Protein AF-A0AAW6Q6P1-F1 (afdb_monomer_lite)

Secondary structure (DSSP, 8-state):
--HHHHHHHHHHHHHHTT--HHHHHHHHT-S-HHHHHHHHHHHHHHHGGGHHHHHHHHHT-

Sequence (61 aa):
MSLHGFRHTYTSLLFESGINIKEIQKQLGHSKVEMTLNVYTHLSRNNNNNIGSKFDNYLNN

Foldseek 3Di:
DDPVVVLLVVLVVCVVVVHDLVVNCVVVVPPDSVVSVVSVVVVVVVVVVCPVVVVVVVVVD

Structure (mmCIF, N/CA/C/O backbone):
data_AF-A0AAW6Q6P1-F1
#
_entry.id   AF-A0AAW6Q6P1-F1
#
loop_
_atom_site.group_PDB
_atom_site.id
_atom_site.type_symbol
_atom_site.label_atom_id
_atom_site.label_alt_id
_atom_site.label_comp_id
_atom_site.label_asym_id
_atom_site.label_entity_id
_atom_site.label_seq_id
_atom_site.pdbx_PDB_ins_code
_atom_site.Cartn_x
_atom_site.Cartn_y
_atom_site.Cartn_z
_atom_site.occupancy
_atom_site.B_iso_or_equiv
_atom_site.auth_seq_id
_atom_site.auth_comp_id
_atom_si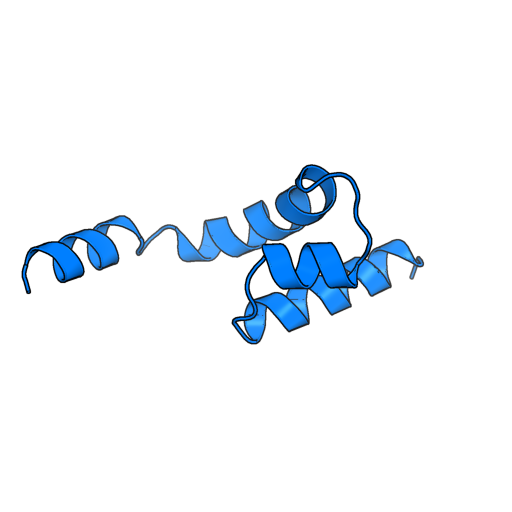te.auth_asym_id
_atom_site.auth_atom_id
_atom_site.pdbx_PDB_model_num
ATOM 1 N N . MET A 1 1 ? 15.811 -10.244 -12.131 1.00 53.97 1 MET A N 1
ATOM 2 C CA . MET A 1 1 ? 15.094 -9.244 -11.312 1.00 53.97 1 MET A CA 1
ATOM 3 C C . MET A 1 1 ? 14.342 -8.324 -12.265 1.00 53.97 1 MET A C 1
ATOM 5 O O . MET A 1 1 ? 14.994 -7.607 -13.009 1.00 53.97 1 MET A O 1
ATOM 9 N N . SER A 1 2 ? 13.015 -8.414 -12.364 1.00 78.00 2 SER A N 1
ATOM 10 C CA . SER A 1 2 ? 12.247 -7.520 -13.248 1.00 78.00 2 SER A CA 1
ATOM 11 C C . SER A 1 2 ? 11.843 -6.244 -12.503 1.00 78.00 2 SER A C 1
ATOM 13 O O . SER A 1 2 ? 11.823 -6.225 -11.271 1.00 78.00 2 SER A O 1
ATOM 15 N N . LEU A 1 3 ? 11.467 -5.192 -13.238 1.00 72.12 3 LEU A N 1
ATOM 16 C CA . LEU A 1 3 ? 10.907 -3.950 -12.678 1.00 72.12 3 LEU A CA 1
ATOM 17 C C . LEU A 1 3 ? 9.724 -4.224 -11.721 1.00 72.12 3 LEU A C 1
ATOM 19 O O . LEU A 1 3 ? 9.511 -3.510 -10.743 1.00 72.12 3 LEU A O 1
ATOM 23 N N . HIS A 1 4 ? 8.987 -5.307 -11.983 1.00 70.25 4 HIS A N 1
ATOM 24 C CA . HIS A 1 4 ? 7.901 -5.793 -11.142 1.00 70.25 4 HIS A CA 1
ATOM 25 C C . HIS A 1 4 ? 8.400 -6.307 -9.783 1.00 70.25 4 HIS A C 1
ATOM 27 O O . HIS A 1 4 ? 7.814 -5.972 -8.760 1.00 70.25 4 HIS A O 1
ATOM 33 N N . GLY A 1 5 ? 9.527 -7.027 -9.747 1.00 71.50 5 GLY A N 1
ATOM 34 C CA . GLY A 1 5 ? 10.154 -7.482 -8.502 1.00 71.50 5 GLY A CA 1
ATOM 35 C C . GLY A 1 5 ? 10.591 -6.325 -7.600 1.00 71.50 5 GLY A C 1
ATOM 36 O O . GLY A 1 5 ? 10.353 -6.360 -6.398 1.00 71.50 5 GLY A O 1
ATOM 37 N N . PHE A 1 6 ? 11.138 -5.253 -8.181 1.00 77.88 6 PHE A N 1
ATOM 38 C CA . PHE A 1 6 ? 11.514 -4.059 -7.418 1.00 77.88 6 PHE A CA 1
ATOM 39 C C . PHE A 1 6 ? 10.291 -3.333 -6.842 1.00 77.88 6 PHE A C 1
ATOM 41 O O . PHE A 1 6 ? 10.281 -2.975 -5.664 1.00 77.88 6 PHE A O 1
ATOM 48 N N . ARG A 1 7 ? 9.221 -3.176 -7.642 1.00 76.06 7 ARG A N 1
ATOM 49 C CA . ARG A 1 7 ? 7.938 -2.651 -7.143 1.00 76.06 7 ARG A CA 1
ATOM 50 C C . ARG A 1 7 ? 7.388 -3.518 -6.014 1.00 76.06 7 ARG A C 1
ATOM 52 O O . ARG A 1 7 ? 6.936 -2.959 -5.024 1.00 76.06 7 ARG A 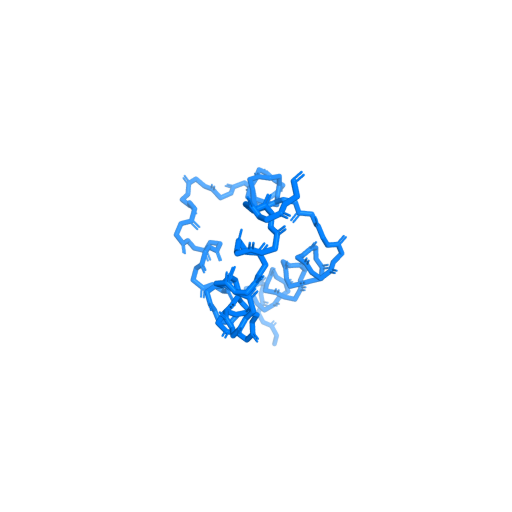O 1
ATOM 59 N N . HIS A 1 8 ? 7.467 -4.842 -6.124 1.00 75.12 8 HIS A N 1
ATOM 60 C CA . HIS A 1 8 ? 7.052 -5.765 -5.066 1.00 75.12 8 HIS A CA 1
ATOM 61 C C . HIS A 1 8 ? 7.815 -5.532 -3.757 1.00 75.12 8 HIS A C 1
ATOM 63 O O . HIS A 1 8 ? 7.185 -5.302 -2.730 1.00 75.12 8 HIS A O 1
ATOM 69 N N . THR A 1 9 ? 9.150 -5.512 -3.792 1.00 80.31 9 THR A N 1
ATOM 70 C CA . THR A 1 9 ? 9.973 -5.290 -2.592 1.00 80.31 9 THR A CA 1
ATOM 71 C C . THR A 1 9 ? 9.716 -3.922 -1.960 1.00 80.31 9 THR A C 1
ATOM 73 O O . THR A 1 9 ? 9.529 -3.832 -0.751 1.00 80.31 9 THR A O 1
ATOM 76 N N . TYR A 1 10 ? 9.648 -2.862 -2.769 1.00 82.81 10 TYR A N 1
ATOM 77 C CA . TYR A 1 10 ? 9.358 -1.506 -2.291 1.00 82.81 10 TYR A CA 1
ATOM 78 C C . TYR A 1 10 ? 8.004 -1.426 -1.575 1.00 82.81 10 TYR A C 1
ATOM 80 O O . TYR A 1 10 ? 7.876 -0.861 -0.493 1.00 82.81 10 TYR A O 1
ATOM 88 N N . THR A 1 11 ? 6.998 -2.059 -2.167 1.00 77.12 11 THR A N 1
ATOM 89 C CA . THR A 1 11 ? 5.631 -2.117 -1.654 1.00 77.12 11 THR A CA 1
ATOM 90 C C . THR A 1 11 ? 5.550 -2.881 -0.326 1.00 77.12 11 THR A C 1
ATOM 92 O O . THR A 1 11 ? 4.901 -2.411 0.610 1.00 77.12 11 THR A O 1
ATOM 95 N N . SER A 1 12 ? 6.246 -4.019 -0.215 1.00 77.00 12 SER A N 1
ATOM 96 C CA . SER A 1 12 ? 6.366 -4.785 1.033 1.00 77.00 12 SER A CA 1
ATOM 97 C C . SER A 1 12 ? 7.012 -3.965 2.152 1.00 77.00 12 SER A C 1
ATOM 99 O O . SER A 1 12 ? 6.493 -3.953 3.263 1.00 77.00 12 SER A O 1
ATOM 101 N N . LEU A 1 13 ? 8.076 -3.215 1.849 1.00 82.31 13 LEU A N 1
ATOM 102 C CA . LEU A 1 13 ? 8.786 -2.397 2.836 1.00 82.31 13 LEU A CA 1
ATOM 103 C C . LEU A 1 13 ? 7.910 -1.261 3.392 1.00 82.31 13 LEU A C 1
ATOM 105 O O . LEU A 1 13 ? 7.868 -1.027 4.598 1.00 82.31 13 LEU A O 1
ATOM 109 N N . LEU A 1 14 ? 7.166 -0.572 2.518 1.00 81.25 14 LEU A N 1
ATOM 110 C CA . LEU A 1 14 ? 6.243 0.488 2.938 1.00 81.25 14 LEU A CA 1
ATOM 111 C C . LEU A 1 14 ? 5.120 -0.058 3.830 1.00 81.25 14 LEU A C 1
ATOM 113 O O . LEU A 1 14 ? 4.722 0.592 4.796 1.00 81.25 14 LEU A O 1
ATOM 117 N N . PHE A 1 15 ? 4.632 -1.264 3.542 1.00 74.88 15 PHE A N 1
ATOM 118 C CA . PHE A 1 15 ? 3.634 -1.919 4.382 1.00 74.88 15 PHE A CA 1
ATOM 119 C C . PHE A 1 15 ? 4.180 -2.282 5.763 1.00 74.88 15 PHE A C 1
ATOM 121 O O . PHE A 1 15 ? 3.535 -1.990 6.768 1.00 74.88 15 PHE A O 1
ATOM 128 N N . GLU A 1 16 ? 5.370 -2.883 5.823 1.00 77.94 16 GLU A N 1
ATOM 129 C CA . GLU A 1 16 ? 6.022 -3.226 7.092 1.00 77.94 16 GLU A CA 1
ATOM 130 C C . GLU A 1 16 ? 6.314 -1.986 7.941 1.00 77.94 16 GLU A C 1
ATOM 132 O O . GLU A 1 16 ? 6.224 -2.043 9.164 1.00 77.94 16 GLU A O 1
ATOM 137 N N . SER A 1 17 ? 6.560 -0.837 7.304 1.00 82.25 17 SER A N 1
ATOM 138 C CA . SER A 1 17 ? 6.696 0.450 7.996 1.00 82.25 17 SER A CA 1
ATOM 139 C C . SER A 1 17 ? 5.375 1.033 8.530 1.00 82.25 17 SER A C 1
ATOM 141 O O . SER A 1 17 ? 5.380 2.090 9.156 1.00 82.25 17 SER A O 1
ATOM 143 N N . GLY A 1 18 ? 4.240 0.361 8.305 1.00 78.81 18 GLY A N 1
ATOM 144 C CA . GLY A 1 18 ? 2.927 0.750 8.827 1.00 78.81 18 GLY A CA 1
ATOM 145 C C . GLY A 1 18 ? 2.195 1.812 8.002 1.00 78.81 18 GLY A C 1
ATOM 146 O O . GLY A 1 18 ? 1.199 2.371 8.465 1.00 78.81 18 GLY A O 1
ATOM 147 N N . ILE A 1 19 ? 2.655 2.102 6.781 1.00 81.25 19 ILE A N 1
ATOM 148 C CA . ILE A 1 19 ? 2.021 3.094 5.906 1.00 81.25 19 ILE A CA 1
ATOM 149 C C . ILE A 1 19 ? 0.688 2.552 5.375 1.00 81.25 19 ILE A C 1
ATOM 151 O O . ILE A 1 19 ? 0.555 1.388 4.991 1.00 81.25 19 ILE A O 1
ATOM 155 N N . ASN A 1 20 ? -0.320 3.425 5.328 1.00 79.50 20 ASN A N 1
ATOM 156 C CA . ASN A 1 20 ? 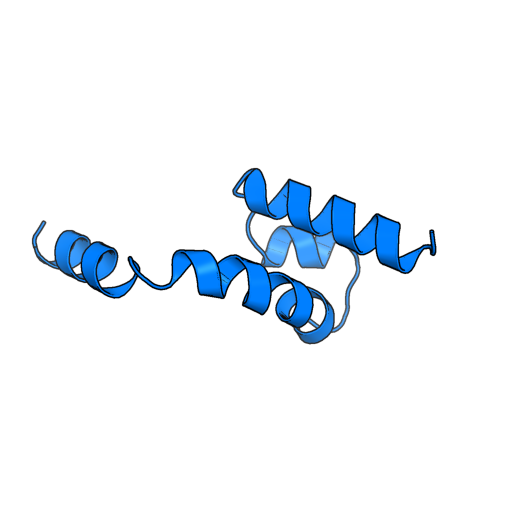-1.651 3.085 4.842 1.00 79.50 20 ASN A CA 1
ATOM 157 C C . ASN A 1 20 ? -1.629 2.666 3.360 1.00 79.50 20 ASN A C 1
ATOM 159 O O . ASN A 1 20 ? -1.025 3.319 2.512 1.00 79.50 20 ASN A O 1
ATOM 163 N N . ILE A 1 21 ? -2.382 1.618 3.031 1.00 74.56 21 ILE A N 1
ATOM 164 C CA . ILE A 1 21 ? -2.516 1.077 1.675 1.00 74.56 21 ILE A CA 1
ATOM 165 C C . ILE A 1 21 ? -2.935 2.116 0.623 1.00 74.56 21 ILE A C 1
ATOM 167 O O . ILE A 1 21 ? -2.449 2.064 -0.506 1.00 74.56 21 ILE A O 1
ATOM 171 N N . LYS A 1 22 ? -3.796 3.079 0.976 1.00 76.06 22 LYS A N 1
ATOM 172 C CA . LYS A 1 22 ? -4.220 4.154 0.065 1.00 76.06 22 LYS A CA 1
ATOM 173 C C . LYS A 1 22 ? -3.074 5.105 -0.267 1.00 76.06 22 LYS A C 1
ATOM 175 O O . LYS A 1 22 ? -2.956 5.531 -1.413 1.00 76.06 22 LYS A O 1
ATOM 180 N N . GLU A 1 23 ? -2.217 5.392 0.710 1.00 81.06 23 GLU A N 1
ATOM 181 C CA . GLU A 1 23 ? -1.035 6.234 0.514 1.00 81.06 23 GLU A CA 1
ATOM 182 C C . GLU A 1 23 ? -0.033 5.523 -0.399 1.00 81.06 23 GLU A C 1
ATOM 184 O O . GLU A 1 23 ? 0.412 6.093 -1.393 1.00 81.06 23 GLU A O 1
ATOM 189 N N . ILE A 1 24 ? 0.227 4.232 -0.158 1.00 79.56 24 ILE A N 1
ATOM 190 C CA . ILE A 1 24 ? 1.136 3.443 -1.002 1.00 79.56 24 ILE A CA 1
ATOM 191 C C . ILE A 1 24 ? 0.592 3.308 -2.431 1.00 79.56 24 ILE A C 1
ATOM 193 O O . ILE A 1 24 ? 1.332 3.456 -3.403 1.00 79.56 24 ILE A O 1
ATOM 197 N N . GLN A 1 25 ? -0.714 3.084 -2.588 1.00 78.94 25 GLN A N 1
ATOM 198 C CA . GLN A 1 25 ? -1.360 3.039 -3.900 1.00 78.94 25 GLN A CA 1
ATOM 199 C C . GLN A 1 25 ? -1.183 4.359 -4.665 1.00 78.94 25 GLN A C 1
ATOM 201 O O . GLN A 1 25 ? -0.865 4.336 -5.858 1.00 78.94 25 GLN A O 1
ATOM 206 N N . LYS A 1 26 ? -1.368 5.496 -3.985 1.00 81.62 26 LYS A N 1
ATOM 207 C CA . LYS A 1 26 ? -1.174 6.835 -4.552 1.00 81.62 26 LYS A CA 1
ATOM 208 C C . LYS A 1 26 ? 0.285 7.055 -4.960 1.00 81.62 26 LYS A C 1
ATOM 210 O O . LYS A 1 26 ? 0.530 7.548 -6.057 1.00 81.62 26 LYS A O 1
ATOM 215 N N . GLN A 1 27 ? 1.237 6.612 -4.137 1.00 81.06 27 GLN A N 1
ATOM 216 C CA . GLN A 1 27 ? 2.678 6.679 -4.411 1.00 81.06 27 GLN A CA 1
ATOM 217 C C . GLN A 1 27 ? 3.084 5.877 -5.658 1.00 81.06 27 GLN A C 1
ATOM 219 O O . GLN A 1 27 ? 3.932 6.303 -6.437 1.00 81.06 27 GLN A O 1
ATOM 224 N N . LEU A 1 28 ? 2.470 4.707 -5.858 1.00 77.00 28 LEU A N 1
ATOM 225 C CA . LEU A 1 28 ? 2.759 3.797 -6.973 1.00 77.00 28 LEU A CA 1
ATOM 226 C C . LEU A 1 28 ? 2.051 4.181 -8.282 1.00 77.00 28 LEU A C 1
ATOM 228 O O . LEU A 1 28 ? 2.323 3.575 -9.328 1.00 77.00 28 LEU A O 1
ATOM 232 N N . GLY A 1 29 ? 1.130 5.150 -8.224 1.00 75.25 29 GLY A N 1
ATOM 233 C CA . GLY A 1 29 ? 0.310 5.577 -9.357 1.00 75.25 29 GLY A CA 1
ATOM 234 C C . GLY A 1 29 ? -0.611 4.474 -9.885 1.00 75.25 29 GLY A C 1
ATOM 235 O O . GLY A 1 29 ? -0.977 4.484 -11.058 1.00 75.25 29 GLY A O 1
ATOM 236 N N . HIS A 1 30 ? -0.953 3.482 -9.059 1.00 76.06 30 HIS A N 1
ATOM 237 C CA . HIS A 1 30 ? -1.800 2.372 -9.486 1.00 76.06 30 HIS A CA 1
ATOM 238 C C . HIS A 1 30 ? -3.265 2.820 -9.566 1.00 76.06 30 HIS A C 1
ATOM 240 O O . HIS A 1 30 ? -3.923 3.036 -8.545 1.00 76.06 30 HIS A O 1
ATOM 246 N N . SER A 1 31 ? -3.804 2.894 -10.787 1.00 64.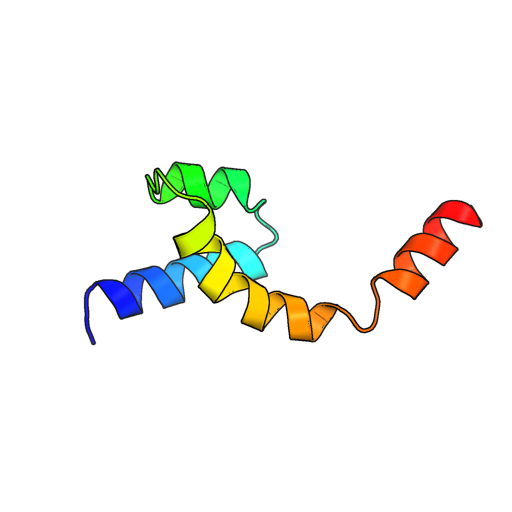31 31 SER A N 1
ATOM 247 C CA . SER A 1 31 ? -5.225 3.187 -11.029 1.00 64.31 31 SER A CA 1
ATOM 248 C C . SER A 1 31 ? -6.155 2.128 -10.425 1.00 64.31 31 SER A C 1
ATOM 250 O O . SER A 1 31 ? -7.279 2.442 -10.047 1.00 64.31 31 SER A O 1
ATOM 252 N N . LYS A 1 32 ? -5.680 0.880 -10.294 1.00 60.12 32 LYS A N 1
ATOM 253 C CA . LYS A 1 32 ? -6.397 -0.214 -9.631 1.00 60.12 32 LYS A CA 1
ATOM 254 C C . LYS A 1 32 ? -5.726 -0.609 -8.320 1.00 60.12 32 LYS A C 1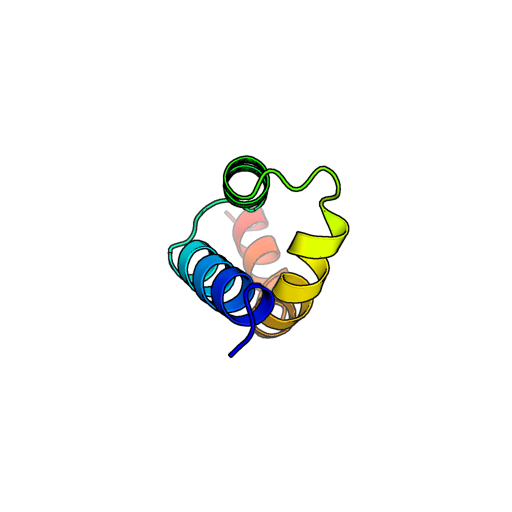
ATOM 256 O O . LYS A 1 32 ? -4.591 -1.083 -8.317 1.00 60.12 32 LYS A O 1
ATOM 261 N N . VAL A 1 33 ? -6.494 -0.520 -7.231 1.00 60.41 33 VAL A N 1
ATOM 262 C CA . VAL A 1 33 ? -6.159 -1.102 -5.919 1.00 60.41 33 VAL A CA 1
ATOM 263 C C . VAL A 1 33 ? -5.816 -2.579 -6.036 1.00 60.41 33 VAL A C 1
ATOM 265 O O . VAL A 1 33 ? -4.920 -3.025 -5.340 1.00 60.41 33 VAL A O 1
ATOM 268 N N . GLU A 1 34 ? -6.491 -3.330 -6.909 1.00 57.84 34 GLU A N 1
ATOM 269 C CA . GLU A 1 34 ? -6.379 -4.793 -7.004 1.00 57.84 34 GLU A CA 1
ATOM 270 C C . GLU A 1 34 ? -4.943 -5.290 -7.229 1.00 57.84 34 GLU A C 1
ATOM 272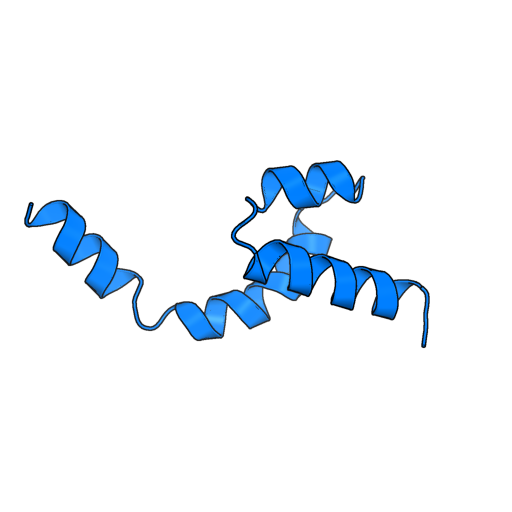 O O . GLU A 1 34 ? -4.551 -6.302 -6.654 1.00 57.84 34 GLU A O 1
ATOM 277 N N . MET A 1 35 ? -4.136 -4.566 -8.017 1.00 65.31 35 MET A N 1
ATOM 278 C CA . MET A 1 35 ? -2.740 -4.942 -8.277 1.00 65.31 35 MET A CA 1
ATOM 279 C C . MET A 1 35 ? -1.867 -4.756 -7.037 1.00 65.31 35 MET A C 1
ATOM 281 O O . MET A 1 35 ? -1.011 -5.586 -6.751 1.00 65.31 35 MET A O 1
ATOM 285 N N . THR A 1 36 ? -2.114 -3.680 -6.292 1.00 66.12 36 THR A N 1
ATOM 286 C CA . THR A 1 36 ? -1.517 -3.448 -4.981 1.00 66.12 36 THR A CA 1
ATOM 287 C C . THR A 1 36 ? -2.022 -4.549 -4.047 1.00 66.12 36 THR A C 1
ATOM 289 O O . THR A 1 36 ? -1.253 -5.406 -3.649 1.00 66.12 36 THR A O 1
ATOM 292 N N . LEU A 1 37 ? -3.330 -4.661 -3.831 1.00 65.69 37 LEU A N 1
ATOM 293 C CA . LEU A 1 37 ? -3.967 -5.570 -2.881 1.00 65.69 37 LEU A CA 1
ATOM 294 C C . LEU A 1 37 ? -3.584 -7.048 -3.053 1.00 65.69 37 LEU A C 1
ATOM 296 O O . LEU A 1 37 ? -3.382 -7.715 -2.044 1.00 65.69 37 LEU A O 1
ATOM 300 N N . ASN A 1 38 ? -3.414 -7.570 -4.271 1.00 65.56 38 ASN A N 1
ATOM 301 C CA . ASN A 1 38 ? -3.030 -8.976 -4.480 1.00 65.56 38 ASN A CA 1
ATOM 302 C C . ASN A 1 38 ? -1.695 -9.342 -3.806 1.00 65.56 38 ASN A C 1
ATOM 304 O O . ASN A 1 38 ? -1.570 -10.415 -3.218 1.00 65.56 38 ASN A O 1
ATOM 308 N N . VAL A 1 39 ? -0.721 -8.428 -3.809 1.00 63.97 39 VAL A N 1
ATOM 309 C CA . VAL A 1 39 ? 0.565 -8.607 -3.109 1.00 63.97 39 VAL A CA 1
ATOM 310 C C . VAL A 1 39 ? 0.375 -8.556 -1.591 1.00 63.97 39 VAL A C 1
ATOM 312 O O . VAL A 1 39 ? 0.994 -9.306 -0.839 1.00 63.97 39 VAL A O 1
ATOM 315 N N . TYR A 1 40 ? -0.535 -7.698 -1.135 1.00 64.88 40 TYR A N 1
ATOM 316 C CA . TYR A 1 40 ? -0.773 -7.434 0.283 1.00 64.88 40 TYR A CA 1
ATOM 317 C C . TYR A 1 40 ? -1.665 -8.471 0.932 1.00 64.88 40 TYR A C 1
ATOM 319 O O . TYR A 1 40 ? -1.537 -8.706 2.126 1.00 64.88 40 TYR A O 1
ATOM 327 N N . THR A 1 41 ? -2.558 -9.111 0.180 1.00 62.06 41 THR A N 1
ATOM 328 C CA . THR A 1 41 ? -3.449 -10.136 0.730 1.00 62.06 41 THR A CA 1
ATOM 329 C C . THR A 1 41 ? -2.613 -11.295 1.274 1.00 62.06 41 THR A C 1
ATOM 331 O O . THR A 1 41 ? -2.950 -11.852 2.311 1.00 62.06 41 THR A O 1
ATOM 334 N N . HIS A 1 42 ? -1.466 -11.591 0.654 1.00 65.00 42 HIS A N 1
ATOM 335 C CA . HIS A 1 42 ? -0.509 -12.583 1.145 1.00 65.00 42 HIS A CA 1
ATOM 336 C C . HIS A 1 42 ? 0.165 -12.163 2.468 1.00 65.00 42 HIS A C 1
ATOM 338 O O . HIS A 1 42 ? 0.285 -12.977 3.380 1.00 65.00 42 HIS A O 1
ATOM 344 N N . LEU A 1 43 ? 0.544 -10.886 2.609 1.00 61.91 43 LEU A N 1
ATOM 345 C CA . LEU A 1 43 ? 1.143 -10.328 3.835 1.00 61.91 43 LEU A CA 1
ATOM 346 C C . LEU A 1 43 ? 0.118 -10.201 4.975 1.00 61.91 43 LEU A C 1
ATOM 348 O O . LEU A 1 43 ? 0.386 -10.570 6.115 1.00 61.91 43 LEU A O 1
ATOM 352 N N . SER A 1 44 ? -1.091 -9.731 4.661 1.00 59.75 44 SER A N 1
ATOM 353 C CA . SER A 1 44 ? -2.186 -9.556 5.619 1.00 59.75 44 SER A CA 1
ATOM 354 C C . SER A 1 44 ? -2.730 -10.888 6.118 1.00 59.75 44 SER A C 1
ATOM 356 O O . SER A 1 44 ? -3.118 -10.980 7.279 1.00 59.75 44 SER A O 1
ATOM 358 N N . ARG A 1 45 ? -2.733 -11.944 5.291 1.00 58.69 45 ARG A N 1
ATOM 359 C CA . ARG A 1 45 ? -3.167 -13.283 5.722 1.00 58.69 45 ARG A CA 1
ATOM 360 C C . ARG A 1 45 ? -2.305 -13.833 6.855 1.00 58.69 45 ARG A C 1
ATOM 362 O O . ARG A 1 45 ? -2.829 -14.557 7.692 1.00 58.69 45 ARG A O 1
ATOM 369 N N . ASN A 1 46 ? -1.047 -13.401 6.944 1.00 57.16 46 ASN A N 1
ATOM 370 C CA . ASN A 1 46 ? -0.165 -13.720 8.064 1.00 57.16 46 ASN A CA 1
ATOM 371 C C . ASN A 1 46 ? -0.541 -12.961 9.359 1.00 57.16 46 ASN A C 1
ATOM 373 O O . ASN A 1 46 ? -0.306 -13.454 10.456 1.00 57.16 46 ASN A O 1
ATOM 377 N N . ASN A 1 47 ? -1.195 -11.798 9.241 1.00 55.41 47 ASN A N 1
ATOM 378 C CA . ASN A 1 47 ? -1.683 -10.980 10.363 1.00 55.41 47 ASN A CA 1
ATOM 379 C C . ASN A 1 47 ? -3.146 -11.260 10.767 1.00 55.41 47 ASN A C 1
ATOM 381 O O . ASN A 1 47 ? -3.592 -10.794 11.819 1.00 55.41 47 ASN A O 1
ATOM 385 N N . ASN A 1 48 ? -3.903 -12.016 9.966 1.00 54.22 48 ASN A N 1
ATOM 386 C CA . ASN A 1 48 ? -5.342 -12.234 10.168 1.00 54.22 48 ASN A CA 1
ATOM 387 C C . ASN A 1 48 ? -5.695 -13.059 11.417 1.00 54.22 48 ASN A C 1
ATOM 389 O O . ASN A 1 48 ? -6.829 -12.977 11.882 1.00 54.22 48 ASN A O 1
ATOM 393 N N . ASN A 1 49 ? -4.745 -13.788 12.009 1.00 57.72 49 ASN A N 1
ATOM 394 C CA . ASN A 1 49 ? -4.994 -14.579 13.223 1.00 57.72 49 ASN A CA 1
ATOM 395 C C . ASN A 1 49 ? -5.301 -13.727 14.471 1.00 57.72 49 ASN A C 1
ATOM 397 O O . ASN A 1 49 ? -5.692 -14.278 15.492 1.00 57.72 49 ASN A O 1
ATOM 401 N N . ASN A 1 50 ? -5.139 -12.399 14.404 1.00 60.31 50 ASN A N 1
ATOM 402 C CA . ASN A 1 50 ? -5.325 -11.501 15.549 1.00 60.31 50 ASN A CA 1
ATOM 403 C C . ASN A 1 50 ? -6.334 -10.365 15.315 1.00 60.31 50 ASN A C 1
ATOM 405 O O . ASN A 1 50 ? -6.421 -9.453 16.133 1.00 60.31 50 ASN A O 1
ATOM 409 N N . ILE A 1 51 ? -7.075 -10.357 14.201 1.00 66.12 51 ILE A N 1
ATOM 410 C CA . ILE A 1 51 ? -8.024 -9.260 13.927 1.00 66.12 51 ILE A CA 1
ATOM 411 C C . ILE A 1 51 ? -9.266 -9.380 14.810 1.00 66.12 51 ILE A C 1
ATOM 413 O O . ILE A 1 51 ? -9.669 -8.383 15.400 1.00 66.12 51 ILE A O 1
ATOM 417 N N . GLY A 1 52 ? -9.827 -10.588 14.949 1.00 68.94 52 GLY A N 1
ATOM 418 C CA . GLY A 1 52 ? -10.976 -10.831 15.830 1.00 68.94 52 GLY A CA 1
ATOM 419 C C . GLY A 1 52 ? -10.665 -10.441 17.274 1.00 68.94 52 GLY A C 1
ATOM 420 O O . GLY A 1 52 ? -11.326 -9.581 17.839 1.00 68.94 52 GLY A O 1
ATOM 421 N N . SER A 1 53 ? -9.548 -10.935 17.808 1.00 71.12 53 SER A N 1
ATOM 422 C CA . SER A 1 53 ? -9.090 -10.623 19.164 1.00 71.12 53 SER A CA 1
ATOM 423 C C . SER A 1 53 ? -8.711 -9.149 19.372 1.00 71.12 53 SER A C 1
ATOM 425 O O . SER A 1 53 ? -8.895 -8.622 20.468 1.00 71.12 53 SER A O 1
ATOM 427 N N . LYS A 1 54 ? -8.210 -8.435 18.353 1.00 72.44 54 LYS A N 1
ATOM 428 C CA . LYS A 1 54 ? -8.017 -6.973 18.437 1.00 72.44 54 LYS A CA 1
ATOM 429 C C . LYS A 1 54 ? -9.340 -6.211 18.460 1.00 72.44 54 LYS A C 1
ATOM 431 O O . LYS A 1 54 ? -9.445 -5.218 19.173 1.00 72.44 54 LYS A O 1
ATOM 436 N N . PHE A 1 55 ? -10.324 -6.658 17.688 1.00 75.94 55 PHE A N 1
ATOM 437 C CA . PHE A 1 55 ? -11.647 -6.044 17.646 1.00 75.94 55 PHE A CA 1
ATOM 438 C C . PHE A 1 55 ? -12.410 -6.263 18.958 1.00 75.94 55 PHE A C 1
ATOM 440 O O . PHE A 1 55 ? -12.942 -5.306 19.513 1.00 75.94 55 PHE A O 1
ATOM 447 N N . ASP A 1 56 ? -12.358 -7.477 19.514 1.00 81.00 56 ASP A N 1
ATOM 448 C CA . ASP A 1 56 ? -12.950 -7.797 20.818 1.00 81.00 56 ASP A CA 1
ATOM 449 C C . ASP A 1 56 ? -12.348 -6.953 21.953 1.00 81.00 56 ASP A C 1
ATOM 451 O O . ASP A 1 56 ? -13.075 -6.492 22.832 1.00 81.00 56 ASP A O 1
ATOM 455 N N . ASN A 1 57 ? -11.035 -6.693 21.924 1.00 81.88 57 ASN A N 1
ATOM 456 C CA . ASN A 1 57 ? -10.376 -5.806 22.891 1.00 81.88 57 ASN A CA 1
ATOM 457 C C . ASN A 1 57 ? -10.771 -4.330 22.727 1.00 81.88 57 ASN A C 1
ATOM 459 O O . ASN A 1 57 ? -10.805 -3.605 23.714 1.00 81.88 57 ASN A O 1
ATOM 463 N N . TYR A 1 58 ? -11.063 -3.873 21.505 1.00 79.25 58 TYR A N 1
ATOM 464 C CA . TYR A 1 58 ? -11.525 -2.502 21.270 1.00 79.25 58 TYR A CA 1
ATOM 465 C C . TYR A 1 58 ? -12.952 -2.278 21.781 1.00 79.25 58 TYR A C 1
ATOM 467 O O . TYR A 1 58 ? -13.257 -1.199 22.270 1.00 79.25 58 TYR A O 1
ATOM 475 N N . LEU A 1 59 ? -13.818 -3.290 21.674 1.00 85.62 59 LEU A N 1
ATOM 476 C CA . LEU A 1 59 ? -15.195 -3.224 22.172 1.00 85.62 59 LEU A CA 1
ATOM 477 C C . LEU A 1 59 ? -15.310 -3.411 23.693 1.00 85.62 59 LEU A C 1
ATOM 479 O O . LEU A 1 59 ? -16.305 -2.989 24.273 1.00 85.62 59 LEU A O 1
ATOM 483 N N . ASN A 1 60 ? -14.329 -4.063 24.328 1.00 80.56 60 ASN A N 1
ATOM 484 C CA . ASN A 1 60 ? -14.281 -4.266 25.783 1.00 80.56 60 ASN A CA 1
ATOM 485 C C . ASN A 1 60 ? -13.559 -3.138 26.550 1.00 80.56 60 ASN A C 1
ATOM 487 O O . ASN A 1 60 ? -13.305 -3.294 27.745 1.00 80.56 60 ASN A O 1
ATOM 491 N N . ASN A 1 61 ? -13.228 -2.024 25.891 1.00 55.66 61 ASN A N 1
ATOM 492 C CA . ASN A 1 61 ? -12.672 -0.809 26.500 1.00 55.66 61 ASN A CA 1
ATOM 493 C C . ASN A 1 61 ? -13.631 0.373 26.324 1.00 55.66 61 ASN A C 1
ATOM 495 O O . ASN A 1 61 ? -13.561 1.302 27.157 1.00 55.66 61 ASN A O 1
#

Radius of gyration: 14.0 Å; chains: 1; bounding box: 30×21×40 Å

Organism: NCBI:txid1624

InterPro domains:
  IPR002104 Integrase, catalytic domain [PF00589] (2-45)
  IPR002104 Integrase, catalytic domain [PS51898] (1-53)
  IPR011010 DNA breaking-rejoining enzyme, catalytic core [SSF56349] (2-53)
  IPR013762 Integrase-like, catalytic domain superfamily [G3DSA:1.10.443.10] (1-58)

pLDDT: mean 71.42, std 9.02, range [53.97, 85.62]